Protein AF-A0AAV9A3J1-F1 (afdb_monomer_lite)

Secondary structure (DSSP, 8-state):
---------HHHH-SS-TTSHHHHHHHHHHHHHHHHHTT---EEEEE-S---HHHHHHHHHHHHTTS-EEEEEE-PPPPSS-SPPPPPP--

Structure (mmCIF, N/CA/C/O backbone):
data_AF-A0AAV9A3J1-F1
#
_entry.id   AF-A0AAV9A3J1-F1
#
loop_
_atom_site.group_PDB
_atom_site.id
_atom_site.type_symbol
_atom_site.label_atom_id
_atom_site.label_alt_id
_atom_site.label_comp_id
_atom_site.label_asym_id
_atom_site.label_entity_id
_atom_site.label_seq_id
_atom_site.pdbx_PDB_ins_code
_atom_site.Cartn_x
_atom_site.Cartn_y
_atom_site.Cartn_z
_atom_site.occupancy
_atom_site.B_iso_or_equiv
_atom_site.auth_seq_id
_atom_site.auth_comp_id
_atom_site.auth_asym_id
_atom_site.auth_atom_id
_atom_site.pdbx_PDB_model_num
ATOM 1 N N . MET A 1 1 ? -15.843 5.779 -12.546 1.00 42.97 1 MET A N 1
ATOM 2 C CA . MET A 1 1 ? -15.746 6.938 -11.634 1.00 42.97 1 MET A CA 1
ATOM 3 C C . MET A 1 1 ? -16.253 6.488 -10.276 1.00 42.97 1 MET A C 1
ATOM 5 O O . MET A 1 1 ? -17.380 6.024 -10.206 1.00 42.97 1 MET A O 1
ATOM 9 N N . GLY A 1 2 ? -15.404 6.491 -9.249 1.00 72.62 2 GLY A N 1
ATOM 10 C CA . GLY A 1 2 ? -15.771 6.086 -7.888 1.00 72.62 2 GLY A CA 1
ATOM 11 C C . GLY A 1 2 ? -15.663 7.275 -6.941 1.00 72.62 2 GLY A C 1
ATOM 12 O O . GLY A 1 2 ? -14.774 8.107 -7.117 1.00 72.62 2 GLY A O 1
ATOM 13 N N . ASN A 1 3 ? -16.561 7.363 -5.960 1.00 86.44 3 ASN A N 1
ATOM 14 C CA . ASN A 1 3 ? -16.536 8.422 -4.955 1.00 86.44 3 ASN A CA 1
ATOM 15 C C . ASN A 1 3 ? -15.330 8.224 -4.015 1.00 86.44 3 ASN A C 1
ATOM 17 O O . ASN A 1 3 ? -15.251 7.220 -3.303 1.00 86.44 3 ASN A O 1
ATOM 21 N N . LYS A 1 4 ? -14.379 9.164 -4.035 1.00 86.12 4 LYS A N 1
ATOM 22 C CA . LYS A 1 4 ? -13.213 9.162 -3.145 1.00 86.12 4 LYS A CA 1
ATOM 23 C C . LYS A 1 4 ? -13.640 9.694 -1.776 1.00 86.12 4 LYS A C 1
ATOM 25 O O . LYS A 1 4 ? -13.970 10.866 -1.657 1.00 86.12 4 LYS A O 1
ATOM 30 N N . ARG A 1 5 ? -13.583 8.849 -0.742 1.00 87.62 5 ARG A N 1
ATOM 31 C CA . ARG A 1 5 ? -13.867 9.260 0.646 1.00 87.62 5 ARG A CA 1
ATOM 32 C C . ARG A 1 5 ? -12.667 9.933 1.310 1.00 87.62 5 ARG A C 1
ATOM 34 O O . ARG A 1 5 ? -12.812 10.987 1.908 1.00 87.62 5 ARG A O 1
ATOM 41 N N . ILE A 1 6 ? -11.492 9.316 1.186 1.00 89.25 6 ILE A N 1
ATOM 42 C CA . ILE A 1 6 ? -10.240 9.726 1.837 1.00 89.25 6 ILE A CA 1
ATOM 43 C C . ILE A 1 6 ? -9.091 9.521 0.845 1.00 89.25 6 ILE A C 1
ATOM 45 O O . ILE A 1 6 ? -9.168 8.675 -0.052 1.00 89.25 6 ILE A O 1
ATOM 49 N N . GLY A 1 7 ? -8.007 10.276 0.983 1.00 90.56 7 GLY A N 1
ATOM 50 C CA . GLY A 1 7 ? -6.729 9.872 0.413 1.00 90.56 7 GLY A CA 1
ATOM 51 C C . GLY A 1 7 ? -5.606 10.768 0.889 1.00 90.56 7 GLY A C 1
ATOM 52 O O . GLY A 1 7 ? -5.784 11.975 0.917 1.00 90.56 7 GLY A O 1
ATOM 53 N N . ALA A 1 8 ? -4.467 10.155 1.178 1.00 91.12 8 ALA A N 1
ATOM 54 C CA . ALA A 1 8 ? -3.252 10.831 1.596 1.00 91.12 8 ALA A CA 1
ATOM 55 C C . ALA A 1 8 ? -2.077 10.362 0.735 1.00 91.12 8 ALA A C 1
ATOM 57 O O . ALA A 1 8 ? -2.133 9.316 0.075 1.00 91.12 8 ALA A O 1
ATOM 58 N N . SER A 1 9 ? -0.994 11.130 0.758 1.00 91.88 9 SER A N 1
ATOM 59 C CA . SER A 1 9 ? 0.259 10.766 0.104 1.00 91.88 9 SER A CA 1
ATOM 60 C C . SER A 1 9 ? 1.455 11.028 1.016 1.00 91.88 9 SER A C 1
ATOM 62 O O . SER A 1 9 ? 1.388 11.853 1.925 1.00 91.88 9 SER A O 1
ATOM 64 N N . ALA A 1 10 ? 2.586 10.379 0.729 1.00 90.12 10 ALA A N 1
ATOM 65 C CA . ALA A 1 10 ? 3.815 10.561 1.503 1.00 90.12 10 ALA A CA 1
ATOM 66 C C . ALA A 1 10 ? 4.288 12.025 1.567 1.00 90.12 10 ALA A C 1
ATOM 68 O O . ALA A 1 10 ? 4.924 12.408 2.543 1.00 90.12 10 ALA A O 1
ATOM 69 N N . GLY A 1 11 ? 3.982 12.834 0.544 1.00 87.62 11 GLY A N 1
ATOM 70 C CA . GLY A 1 11 ? 4.340 14.255 0.513 1.00 87.62 11 GLY A CA 1
ATOM 71 C C . GLY A 1 11 ? 3.459 15.151 1.384 1.00 87.62 11 GLY A C 1
ATOM 72 O O . GLY A 1 11 ? 3.855 16.271 1.668 1.00 87.62 11 GLY A O 1
ATOM 73 N N . GLU A 1 12 ? 2.287 14.668 1.790 1.00 87.06 12 GLU A N 1
ATOM 74 C CA . GLU A 1 12 ? 1.355 15.389 2.663 1.00 87.06 12 GLU A CA 1
ATOM 75 C C . GLU A 1 12 ? 1.588 15.031 4.134 1.00 87.06 12 GLU A C 1
ATOM 77 O O . GLU A 1 12 ? 1.538 15.891 5.004 1.00 87.06 12 GLU A O 1
ATOM 82 N N . VAL A 1 13 ? 1.906 13.761 4.404 1.00 86.25 13 VAL A N 1
ATOM 83 C CA . VAL A 1 13 ? 2.069 13.242 5.770 1.00 86.25 13 VAL A CA 1
ATOM 84 C C . VAL A 1 13 ? 3.498 13.414 6.292 1.00 86.25 13 VAL A C 1
ATOM 86 O O . VAL A 1 13 ? 3.702 13.525 7.499 1.00 86.25 13 VAL A O 1
ATOM 89 N N . THR A 1 14 ? 4.509 13.439 5.415 1.00 84.50 14 THR A N 1
ATOM 90 C CA . THR A 1 14 ? 5.917 13.522 5.836 1.00 84.50 14 THR A CA 1
ATOM 91 C C . THR A 1 14 ? 6.703 14.576 5.062 1.00 84.50 14 THR A C 1
ATOM 93 O O . THR A 1 14 ? 6.614 14.661 3.841 1.00 84.50 14 THR A O 1
ATOM 96 N N . GLY A 1 15 ? 7.544 15.337 5.771 1.00 74.88 15 GLY A N 1
ATOM 97 C CA . GLY A 1 15 ? 8.488 16.292 5.168 1.00 74.88 15 GLY A CA 1
ATOM 98 C C . GLY A 1 15 ? 9.801 15.667 4.668 1.00 74.88 15 GLY A C 1
ATOM 99 O O . GLY A 1 15 ? 10.675 16.378 4.185 1.00 74.88 15 GLY A O 1
ATOM 100 N N . GLY A 1 16 ? 9.971 14.349 4.819 1.00 78.00 16 GLY A N 1
ATOM 101 C CA . GLY A 1 16 ? 11.205 13.627 4.499 1.00 78.00 16 GLY A CA 1
ATOM 102 C C . GLY A 1 16 ? 11.201 12.934 3.131 1.00 78.00 16 GLY A C 1
ATOM 103 O O . GLY A 1 16 ? 10.419 13.240 2.231 1.00 78.00 16 GLY A O 1
ATOM 104 N N . SER A 1 17 ? 12.091 11.948 2.961 1.00 86.38 17 SER A N 1
ATOM 105 C CA . SER A 1 17 ? 12.168 11.164 1.722 1.00 86.38 17 SER A CA 1
ATOM 106 C C . SER A 1 17 ? 10.887 10.359 1.478 1.00 86.38 17 SER A C 1
ATOM 108 O O . SER A 1 17 ? 10.567 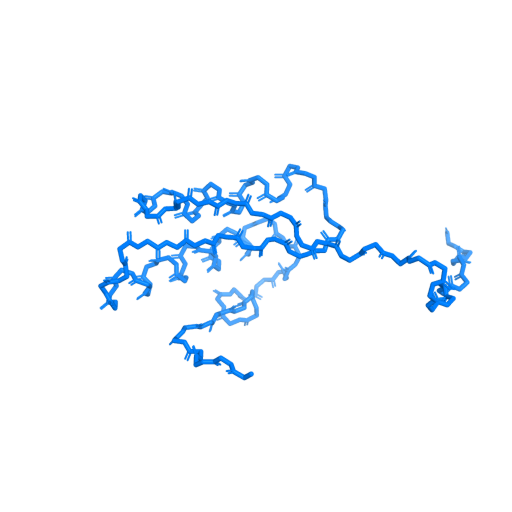9.424 2.219 1.00 86.38 17 SER A O 1
ATOM 110 N N . ARG A 1 18 ? 10.211 10.669 0.363 1.00 84.75 18 ARG A N 1
ATOM 111 C CA . ARG A 1 18 ? 8.961 10.026 -0.090 1.00 84.75 18 ARG A CA 1
ATOM 112 C C . ARG A 1 18 ? 9.087 8.517 -0.328 1.00 84.75 18 ARG A C 1
ATOM 114 O O . ARG A 1 18 ? 8.084 7.818 -0.349 1.00 84.75 18 ARG A O 1
ATOM 121 N N . LEU A 1 19 ? 10.307 8.022 -0.546 1.00 84.81 19 LEU A N 1
ATOM 122 C CA . LEU A 1 19 ? 10.595 6.610 -0.830 1.00 84.81 19 LEU A CA 1
ATOM 123 C C . LEU A 1 19 ? 10.976 5.809 0.424 1.00 84.81 19 LEU A C 1
ATOM 125 O O . LEU A 1 19 ? 11.220 4.600 0.332 1.00 84.81 19 LEU A O 1
ATOM 129 N N . SER A 1 20 ? 11.081 6.476 1.577 1.00 88.19 20 SER A N 1
ATOM 130 C CA . SER A 1 20 ? 11.437 5.826 2.833 1.00 88.19 20 SER A CA 1
ATOM 131 C C . SER A 1 20 ? 10.325 4.889 3.309 1.00 88.19 20 SER A C 1
ATOM 133 O O . SER A 1 20 ? 9.141 5.100 3.042 1.00 88.19 20 SER A O 1
ATOM 135 N N . ARG A 1 21 ? 10.714 3.841 4.042 1.00 87.88 21 ARG A N 1
ATOM 136 C CA . ARG A 1 21 ? 9.763 2.909 4.663 1.00 87.88 21 ARG A CA 1
ATOM 137 C C . ARG A 1 21 ? 8.830 3.638 5.635 1.00 87.88 21 ARG A C 1
ATOM 139 O O . ARG A 1 21 ? 7.623 3.444 5.565 1.00 87.88 21 ARG A O 1
ATOM 146 N N . TYR A 1 22 ? 9.403 4.510 6.463 1.00 89.50 22 TYR A N 1
ATOM 147 C CA . TYR A 1 22 ? 8.672 5.311 7.441 1.00 89.50 22 TYR A CA 1
ATOM 148 C C . TYR A 1 22 ? 7.568 6.152 6.791 1.00 89.50 22 TYR A C 1
ATOM 150 O O . TYR A 1 22 ? 6.432 6.125 7.248 1.00 89.50 22 TYR A O 1
ATOM 158 N N . ALA A 1 23 ? 7.867 6.833 5.678 1.00 91.38 23 ALA A N 1
ATOM 159 C CA . ALA A 1 23 ? 6.868 7.642 4.984 1.00 91.38 23 ALA A CA 1
ATOM 160 C C . ALA A 1 23 ? 5.669 6.810 4.502 1.00 91.38 23 ALA A C 1
ATOM 162 O O . ALA A 1 23 ? 4.527 7.263 4.576 1.00 91.38 23 ALA A O 1
ATOM 163 N N . ALA A 1 24 ? 5.915 5.582 4.041 1.00 90.00 24 ALA A N 1
ATOM 164 C CA . ALA A 1 24 ? 4.860 4.680 3.599 1.00 90.00 24 ALA A CA 1
ATOM 165 C C . ALA A 1 24 ? 3.991 4.185 4.771 1.00 90.00 24 ALA A C 1
ATOM 167 O O . ALA A 1 24 ? 2.766 4.224 4.673 1.00 90.00 24 ALA A O 1
ATOM 168 N N . GLU A 1 25 ? 4.615 3.768 5.876 1.00 90.94 25 GLU A N 1
ATOM 169 C CA . GLU A 1 25 ? 3.919 3.306 7.086 1.00 90.94 25 GLU A CA 1
ATOM 170 C C . GLU A 1 25 ? 3.088 4.431 7.722 1.00 90.94 25 GLU A C 1
ATOM 172 O O . GLU A 1 25 ? 1.893 4.246 7.941 1.00 90.94 25 GLU A O 1
ATOM 177 N N . ALA A 1 26 ? 3.669 5.623 7.893 1.00 91.38 26 ALA A N 1
ATOM 178 C CA . ALA A 1 26 ? 2.988 6.786 8.463 1.00 91.38 26 ALA A CA 1
ATOM 179 C C . ALA A 1 26 ? 1.774 7.226 7.626 1.00 91.38 26 ALA A C 1
ATOM 181 O O . ALA A 1 26 ? 0.716 7.551 8.164 1.00 91.38 26 ALA A O 1
ATOM 182 N N . THR A 1 27 ? 1.896 7.198 6.293 1.00 92.12 27 THR A N 1
ATOM 183 C CA . THR A 1 27 ? 0.774 7.524 5.396 1.00 92.12 27 THR A CA 1
ATOM 184 C C . THR A 1 27 ? -0.347 6.490 5.516 1.00 92.12 27 THR A C 1
ATOM 186 O O . THR A 1 27 ? -1.524 6.847 5.546 1.00 92.12 27 THR A O 1
ATOM 189 N N . ALA A 1 28 ? 0.003 5.206 5.608 1.00 91.19 28 ALA A N 1
ATOM 190 C CA . ALA A 1 28 ? -0.961 4.128 5.805 1.00 91.19 28 ALA A CA 1
ATOM 191 C C . ALA A 1 28 ? -1.701 4.242 7.148 1.00 91.19 28 ALA A C 1
ATOM 193 O O . ALA A 1 28 ? -2.922 4.090 7.186 1.00 91.19 28 ALA A O 1
ATOM 194 N N . GLU A 1 29 ? -0.990 4.574 8.226 1.00 90.06 29 GLU A N 1
ATOM 195 C CA . GLU A 1 29 ? -1.591 4.828 9.538 1.00 90.06 29 GLU A CA 1
ATOM 196 C C . GLU A 1 29 ? -2.529 6.039 9.521 1.00 90.06 29 GLU A C 1
ATOM 198 O O . GLU A 1 29 ? -3.623 5.979 10.084 1.00 90.06 29 GLU A O 1
ATOM 203 N N . HIS A 1 30 ? -2.136 7.125 8.845 1.00 91.50 30 HIS A N 1
ATOM 204 C CA . HIS A 1 30 ? -2.963 8.323 8.704 1.00 91.50 30 HIS A CA 1
ATOM 205 C C . HIS A 1 30 ? -4.310 8.001 8.048 1.00 91.50 30 HIS A C 1
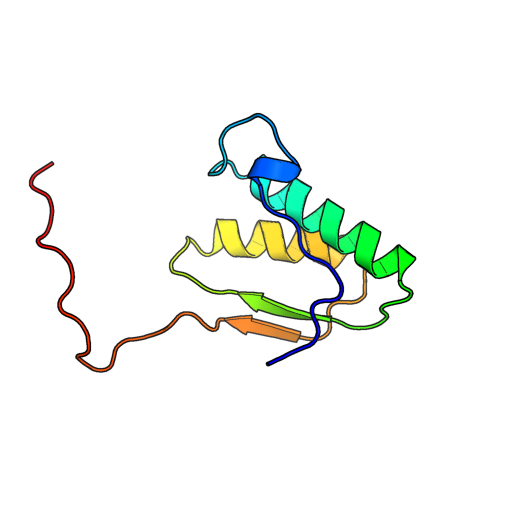ATOM 207 O O . HIS A 1 30 ? -5.364 8.284 8.618 1.00 91.50 30 HIS A O 1
ATOM 213 N N . VAL A 1 31 ? -4.281 7.330 6.891 1.00 91.19 31 VAL A N 1
ATOM 214 C CA . VAL A 1 31 ? -5.499 6.922 6.174 1.00 91.19 31 VAL A CA 1
ATOM 215 C C . VAL A 1 31 ? -6.332 5.949 7.009 1.00 91.19 31 VAL A C 1
ATOM 217 O O . VAL A 1 31 ? -7.556 6.065 7.040 1.00 91.19 31 VAL A O 1
ATOM 220 N N . GLY A 1 32 ? -5.693 5.013 7.720 1.00 90.38 32 GLY A N 1
ATOM 221 C CA . GLY A 1 32 ? -6.395 4.080 8.602 1.00 90.38 32 GLY A CA 1
ATOM 222 C C . GLY A 1 32 ? -7.134 4.783 9.745 1.00 90.38 32 GLY A C 1
ATOM 223 O O . GLY A 1 32 ? -8.281 4.452 10.048 1.00 90.38 32 GLY A O 1
ATOM 224 N N . ARG A 1 33 ? -6.517 5.813 10.334 1.00 88.81 33 ARG A N 1
ATOM 225 C CA . ARG A 1 33 ? -7.127 6.633 11.388 1.00 88.81 33 ARG A CA 1
ATOM 226 C C . ARG A 1 33 ? -8.300 7.460 10.866 1.00 88.81 33 ARG A C 1
ATOM 228 O O . ARG A 1 33 ? -9.325 7.547 11.535 1.00 88.81 33 ARG A O 1
ATOM 235 N N . GLU A 1 34 ? -8.170 8.058 9.687 1.00 90.31 34 GLU A N 1
ATOM 236 C CA . GLU A 1 34 ? -9.262 8.807 9.052 1.00 90.31 34 GLU A CA 1
ATOM 237 C C . GLU A 1 34 ? -10.436 7.904 8.669 1.00 90.31 34 GLU A C 1
ATOM 239 O O . GLU A 1 34 ? -11.586 8.279 8.878 1.00 90.31 34 GLU A O 1
ATOM 244 N N . ALA A 1 35 ? -10.162 6.687 8.191 1.00 89.94 35 ALA A N 1
ATOM 245 C CA . ALA A 1 35 ? -11.197 5.709 7.868 1.00 89.94 35 ALA A CA 1
ATOM 246 C C . ALA A 1 35 ? -12.036 5.329 9.098 1.00 89.94 35 ALA A C 1
ATOM 248 O O . ALA A 1 35 ? -13.259 5.241 8.996 1.00 89.94 35 ALA A O 1
ATOM 249 N N . ARG A 1 36 ? -11.400 5.186 10.271 1.00 86.81 36 ARG A N 1
ATOM 250 C CA . ARG A 1 36 ? -12.099 4.950 11.547 1.00 86.81 36 ARG A CA 1
ATOM 251 C C . ARG A 1 36 ? -12.987 6.118 11.955 1.00 86.81 36 ARG A C 1
ATOM 253 O O . ARG A 1 36 ? -14.105 5.891 12.390 1.00 86.81 36 ARG A O 1
ATOM 260 N N . LYS A 1 37 ? -12.521 7.360 11.777 1.00 89.69 37 LYS A N 1
ATOM 261 C CA . LYS A 1 37 ? -13.330 8.562 12.055 1.00 89.69 37 LYS A CA 1
ATOM 262 C C . LYS A 1 37 ? -14.579 8.659 11.173 1.00 89.69 37 LYS A C 1
ATOM 264 O O . LYS A 1 37 ? -15.509 9.366 11.531 1.00 89.69 37 LYS 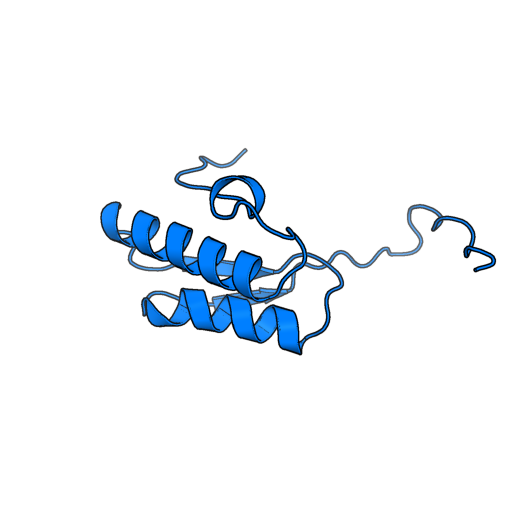A O 1
ATOM 269 N N . MET A 1 38 ? -14.578 7.986 10.021 1.00 89.19 38 MET A N 1
ATOM 270 C CA . MET A 1 38 ? -15.709 7.914 9.093 1.00 89.19 38 MET A CA 1
ATOM 271 C C . MET A 1 38 ? -16.529 6.619 9.236 1.00 89.19 38 MET A C 1
ATOM 273 O O . MET A 1 38 ? -17.283 6.283 8.323 1.00 89.19 38 MET A O 1
ATOM 277 N N . ASP A 1 39 ? -16.358 5.870 10.331 1.00 88.50 39 ASP A N 1
ATOM 278 C CA . ASP A 1 39 ? -17.083 4.625 10.629 1.00 88.50 39 ASP A CA 1
ATOM 279 C C . ASP A 1 39 ? -16.963 3.529 9.549 1.00 88.50 39 ASP A C 1
ATOM 281 O O . ASP A 1 39 ? -17.860 2.702 9.349 1.00 88.50 39 ASP A O 1
ATOM 285 N N . ILE A 1 40 ? -15.830 3.479 8.840 1.00 88.88 40 ILE A N 1
ATOM 286 C CA . ILE A 1 40 ? -15.564 2.425 7.856 1.00 88.88 40 ILE A CA 1
ATOM 287 C C . ILE A 1 40 ? -15.201 1.127 8.588 1.00 88.88 40 ILE A C 1
ATOM 289 O O . ILE A 1 40 ? -14.164 1.033 9.240 1.00 88.88 40 ILE A O 1
ATOM 293 N N . LYS A 1 41 ? -16.049 0.103 8.440 1.00 88.06 41 LYS A N 1
ATOM 294 C CA . LYS A 1 41 ? -15.908 -1.193 9.133 1.00 88.06 41 LYS A CA 1
ATOM 295 C C . LYS A 1 41 ? -15.111 -2.249 8.372 1.00 88.06 41 LYS A C 1
ATOM 297 O O . LYS A 1 41 ? -14.610 -3.183 8.983 1.00 88.06 41 LYS A O 1
ATOM 302 N N . SER A 1 42 ? -15.044 -2.154 7.045 1.00 89.81 42 SER A N 1
ATOM 303 C CA . SER A 1 42 ? -14.339 -3.130 6.209 1.00 89.81 42 SER A CA 1
ATOM 304 C C . SER A 1 42 ? -13.680 -2.461 5.012 1.00 89.81 42 SER A C 1
ATOM 306 O O . SER A 1 42 ? -14.255 -1.574 4.377 1.00 89.81 42 SER A O 1
ATOM 308 N N . VAL A 1 43 ? -12.451 -2.879 4.711 1.00 89.31 43 VAL A N 1
ATOM 309 C CA . VAL A 1 43 ? -11.652 -2.346 3.607 1.00 89.31 43 VAL A CA 1
ATOM 310 C C . VAL A 1 43 ? -10.976 -3.484 2.851 1.00 89.31 43 VAL A C 1
ATOM 312 O O . VAL A 1 43 ? -10.451 -4.437 3.431 1.00 89.31 43 VAL A O 1
ATOM 315 N N . ILE A 1 44 ? -10.959 -3.346 1.527 1.00 91.44 44 ILE A N 1
ATOM 316 C CA . ILE A 1 44 ? -10.179 -4.187 0.619 1.00 91.44 44 ILE A CA 1
ATOM 317 C C . ILE A 1 44 ? -8.925 -3.413 0.223 1.00 91.44 44 ILE A C 1
ATOM 319 O O . ILE A 1 44 ? -9.015 -2.314 -0.330 1.00 91.44 44 ILE A O 1
ATOM 323 N N . ILE A 1 45 ? -7.755 -3.996 0.465 1.00 91.56 45 ILE A N 1
ATOM 324 C CA . ILE A 1 45 ? -6.476 -3.392 0.096 1.00 91.56 45 ILE A CA 1
ATOM 325 C C . ILE A 1 45 ? -6.108 -3.838 -1.315 1.00 91.56 45 ILE A C 1
ATOM 327 O O . ILE A 1 45 ? -5.933 -5.024 -1.584 1.00 91.56 45 ILE A O 1
ATOM 331 N N . LYS A 1 46 ? -5.941 -2.869 -2.216 1.00 92.06 46 LYS A N 1
ATOM 332 C CA . LYS A 1 46 ? -5.428 -3.098 -3.570 1.00 92.06 46 LYS A CA 1
ATOM 333 C C . LYS A 1 46 ? -4.021 -2.538 -3.673 1.00 92.06 46 LYS A C 1
ATOM 335 O O . LYS A 1 46 ? -3.833 -1.324 -3.660 1.00 92.06 46 LYS A O 1
ATOM 340 N N . VAL A 1 47 ? -3.037 -3.419 -3.790 1.00 91.69 47 VAL A N 1
ATOM 341 C CA . VAL A 1 47 ? -1.638 -3.021 -3.937 1.00 91.69 47 VAL A CA 1
ATOM 342 C C . VAL A 1 47 ? -1.308 -2.911 -5.414 1.00 91.69 47 VAL A C 1
ATOM 344 O O . VAL A 1 47 ? -1.511 -3.856 -6.166 1.00 91.69 47 VAL A O 1
ATOM 347 N N . LYS A 1 48 ? -0.803 -1.755 -5.842 1.00 90.81 48 LYS A N 1
ATOM 348 C CA . LYS A 1 48 ? -0.401 -1.518 -7.228 1.00 90.81 48 LYS A CA 1
ATOM 349 C C . LYS A 1 48 ? 1.083 -1.184 -7.289 1.00 90.81 48 LYS A C 1
ATOM 351 O O . LYS A 1 48 ? 1.528 -0.252 -6.624 1.00 90.81 48 LYS A O 1
ATOM 356 N N . GLY A 1 49 ? 1.808 -1.877 -8.160 1.00 86.75 49 GLY A N 1
ATOM 357 C CA . GLY A 1 49 ? 3.155 -1.501 -8.571 1.00 86.75 49 GLY A CA 1
ATOM 358 C C . GLY A 1 49 ? 4.229 -2.512 -8.182 1.00 86.75 49 GLY A C 1
ATOM 359 O O . GLY A 1 49 ? 4.121 -3.270 -7.215 1.00 86.75 49 GLY A O 1
ATOM 360 N N . SER A 1 50 ? 5.310 -2.477 -8.953 1.00 82.75 50 SER A N 1
ATOM 361 C CA . SER A 1 50 ? 6.453 -3.372 -8.808 1.00 82.75 50 SER A CA 1
ATOM 362 C C . SER A 1 50 ? 7.386 -2.866 -7.706 1.00 82.75 50 SER A C 1
ATOM 364 O O . SER A 1 50 ? 8.343 -2.139 -7.959 1.00 82.75 50 SER A O 1
ATOM 366 N N . VAL A 1 51 ? 7.081 -3.228 -6.460 1.00 84.19 51 VAL A N 1
ATOM 367 C CA . VAL A 1 51 ? 7.905 -2.947 -5.271 1.00 84.19 51 VAL A CA 1
ATOM 368 C C . VAL A 1 51 ? 8.262 -4.270 -4.592 1.00 84.19 51 VAL A C 1
ATOM 370 O O . VAL A 1 51 ? 7.508 -5.240 -4.702 1.00 84.19 51 VAL A O 1
ATOM 373 N N . SER A 1 52 ? 9.395 -4.328 -3.882 1.00 86.56 52 SER A N 1
ATOM 374 C CA . SER A 1 52 ? 9.786 -5.533 -3.143 1.00 86.56 52 SER A CA 1
ATOM 375 C C . SER A 1 52 ? 8.682 -5.979 -2.182 1.00 86.56 52 SER A C 1
ATOM 377 O O . SER A 1 52 ? 8.016 -5.161 -1.538 1.00 86.56 52 SER A O 1
ATOM 379 N N . PHE A 1 53 ? 8.490 -7.294 -2.079 1.00 85.06 53 PHE A N 1
ATOM 380 C CA . PHE A 1 53 ? 7.434 -7.876 -1.254 1.00 85.06 53 PHE A CA 1
ATOM 381 C C . PHE A 1 53 ? 7.512 -7.403 0.205 1.00 85.06 53 PHE A C 1
ATOM 383 O O . PHE A 1 53 ? 6.498 -7.022 0.783 1.00 85.06 53 PHE A O 1
ATOM 390 N N . SER A 1 54 ? 8.721 -7.315 0.767 1.00 84.94 54 SER A N 1
ATOM 391 C CA . SER A 1 54 ? 8.941 -6.847 2.140 1.00 84.94 54 SER A CA 1
ATOM 392 C C . SER A 1 54 ? 8.420 -5.428 2.381 1.00 84.94 54 SER A C 1
ATOM 394 O O . SER A 1 54 ? 7.838 -5.166 3.431 1.00 84.94 54 SER A O 1
ATOM 396 N N . LYS A 1 55 ? 8.567 -4.518 1.403 1.00 85.56 55 LYS A N 1
ATOM 397 C CA . LYS A 1 55 ? 8.019 -3.156 1.504 1.00 85.56 55 LYS A CA 1
ATOM 398 C C . LYS A 1 55 ? 6.492 -3.165 1.453 1.00 85.56 55 LYS A C 1
ATOM 400 O O . LYS A 1 55 ? 5.867 -2.488 2.259 1.00 85.56 55 LYS A O 1
ATOM 405 N N . LYS A 1 56 ? 5.894 -3.961 0.557 1.00 88.31 56 LYS A N 1
ATOM 406 C CA . LYS A 1 56 ? 4.429 -4.112 0.473 1.00 88.31 56 LYS A CA 1
ATOM 407 C C . LYS A 1 56 ? 3.851 -4.646 1.787 1.00 88.31 56 LYS A C 1
ATOM 409 O O . LYS A 1 56 ? 2.908 -4.069 2.318 1.00 88.31 56 LYS A O 1
ATOM 414 N N . LYS A 1 57 ? 4.461 -5.700 2.341 1.00 88.12 57 LYS A N 1
ATOM 415 C CA . LYS A 1 57 ? 4.033 -6.342 3.592 1.00 88.12 57 LYS A CA 1
ATOM 416 C C . LYS A 1 57 ? 3.988 -5.361 4.764 1.00 88.12 57 LYS A C 1
ATOM 418 O O . LYS A 1 57 ? 2.996 -5.337 5.481 1.00 88.12 57 LYS A O 1
ATOM 423 N N . ALA A 1 58 ? 5.031 -4.553 4.945 1.00 87.56 58 ALA A N 1
ATOM 424 C CA . ALA A 1 58 ? 5.109 -3.603 6.054 1.00 87.56 58 ALA A CA 1
ATOM 425 C C . ALA A 1 58 ? 3.946 -2.592 6.046 1.00 87.56 58 ALA A C 1
ATOM 427 O O . ALA A 1 58 ? 3.290 -2.396 7.064 1.00 87.56 58 ALA A O 1
ATOM 428 N N . VAL A 1 59 ? 3.627 -2.038 4.873 1.00 88.75 59 VAL A N 1
ATOM 429 C CA . VAL A 1 59 ? 2.532 -1.066 4.697 1.00 88.75 59 VAL A CA 1
ATOM 430 C C . VAL A 1 59 ? 1.157 -1.706 4.903 1.00 88.75 59 VAL A C 1
ATOM 432 O O . VAL A 1 59 ? 0.265 -1.104 5.489 1.00 88.75 59 VAL A O 1
ATOM 435 N N . ILE A 1 60 ? 0.962 -2.942 4.440 1.00 89.44 60 ILE A N 1
ATOM 436 C CA . ILE A 1 60 ? -0.297 -3.669 4.663 1.00 89.44 60 ILE A CA 1
ATOM 437 C C . ILE A 1 60 ? -0.524 -3.892 6.162 1.00 89.44 60 ILE A C 1
ATOM 439 O O . ILE A 1 60 ? -1.633 -3.694 6.655 1.00 89.44 60 ILE A O 1
ATOM 443 N N . LEU A 1 61 ? 0.527 -4.281 6.888 1.00 87.25 61 LEU A N 1
ATOM 444 C CA . LEU A 1 61 ? 0.453 -4.514 8.328 1.00 87.25 61 LEU A CA 1
ATOM 445 C C . LEU A 1 61 ? 0.165 -3.227 9.109 1.00 87.25 61 LEU A C 1
ATOM 447 O O . LEU A 1 61 ? -0.608 -3.282 10.060 1.00 87.25 61 LEU A O 1
ATOM 451 N N . SER A 1 62 ? 0.714 -2.077 8.702 1.00 86.81 62 SER A N 1
ATOM 452 C CA . SER A 1 62 ? 0.438 -0.802 9.380 1.00 86.81 62 SER A CA 1
ATOM 453 C C . SER A 1 62 ? -1.019 -0.346 9.214 1.00 86.81 62 SER A C 1
ATOM 455 O O . SER A 1 62 ? -1.605 0.190 10.151 1.00 86.81 62 SER A O 1
ATOM 457 N N . VAL A 1 63 ? -1.664 -0.643 8.077 1.00 83.94 63 VAL A N 1
ATOM 458 C CA . VAL A 1 63 ? -3.128 -0.491 7.948 1.00 83.94 63 VAL A CA 1
ATOM 459 C C . VAL A 1 63 ? -3.859 -1.514 8.825 1.00 83.94 63 VAL A C 1
ATOM 461 O O . VAL A 1 63 ? -4.828 -1.165 9.497 1.00 83.94 63 VAL A O 1
ATOM 464 N N . GLY A 1 64 ? -3.380 -2.763 8.831 1.00 69.19 64 GLY A N 1
ATOM 465 C CA . GLY A 1 64 ? -3.977 -3.910 9.520 1.00 69.19 64 GLY A CA 1
ATOM 466 C C . GLY A 1 64 ? -4.061 -3.792 11.041 1.00 69.19 64 GLY A C 1
ATOM 467 O O . GLY A 1 64 ? -4.987 -4.353 11.612 1.00 69.19 64 GLY A O 1
ATOM 468 N N . GLN A 1 65 ? -3.208 -2.982 11.682 1.00 68.94 65 GLN A N 1
ATOM 469 C CA . GLN A 1 65 ? -3.346 -2.615 13.105 1.00 68.94 65 GLN A CA 1
ATOM 470 C C . GLN A 1 65 ? -4.696 -1.961 13.438 1.00 68.94 65 GLN A C 1
ATOM 472 O O . GLN A 1 65 ? -5.016 -1.730 14.603 1.00 68.94 65 GLN A O 1
ATOM 477 N N . ASN A 1 66 ? -5.478 -1.615 12.413 1.00 64.94 66 ASN A N 1
ATOM 478 C CA . ASN A 1 66 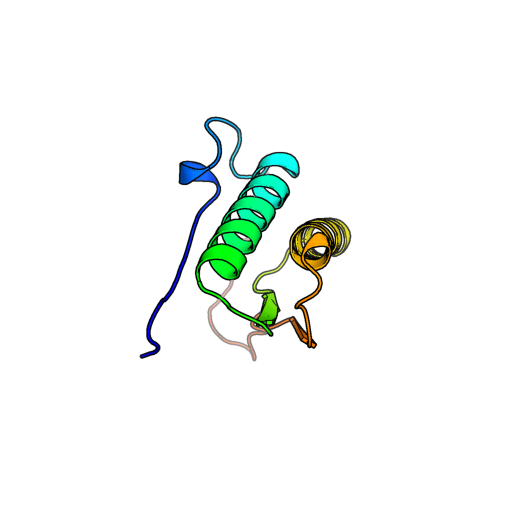? -6.784 -1.030 12.579 1.00 64.94 66 ASN A CA 1
ATOM 479 C C . ASN A 1 66 ? -7.974 -2.025 12.497 1.00 64.94 66 ASN A C 1
ATOM 481 O O . ASN A 1 66 ? -9.118 -1.582 12.614 1.00 64.94 66 ASN A O 1
ATOM 485 N N . ASP A 1 67 ? -7.721 -3.333 12.349 1.00 67.56 67 ASP A N 1
ATOM 486 C CA . ASP A 1 67 ? -8.680 -4.457 12.460 1.00 67.56 67 ASP A CA 1
ATOM 487 C C . ASP A 1 67 ? -9.893 -4.471 11.499 1.00 67.56 67 ASP A C 1
ATOM 489 O O . ASP A 1 67 ? -10.898 -5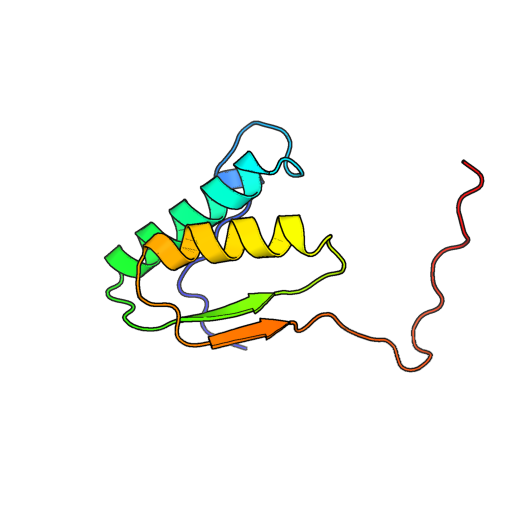.125 11.763 1.00 67.56 67 ASP A O 1
ATOM 493 N N . PHE A 1 68 ? -9.817 -3.800 10.346 1.00 82.94 68 PHE A N 1
ATOM 494 C CA . PHE A 1 68 ? -10.905 -3.773 9.343 1.00 82.94 68 PHE A CA 1
ATOM 495 C C . PHE A 1 68 ? -10.506 -4.309 7.955 1.00 82.94 68 PHE A C 1
ATOM 497 O O . PHE A 1 68 ? -11.212 -4.094 6.967 1.00 82.94 68 PHE A O 1
ATOM 504 N N . VAL A 1 69 ? -9.356 -4.976 7.828 1.00 88.50 69 VAL A N 1
ATOM 505 C CA . VAL A 1 69 ? -8.871 -5.484 6.533 1.00 88.50 69 VAL A CA 1
ATOM 506 C C . VAL A 1 69 ? -9.510 -6.837 6.228 1.00 88.50 69 VAL A C 1
ATOM 508 O O . VAL A 1 69 ? -9.240 -7.818 6.910 1.00 88.50 69 VAL A O 1
ATOM 511 N N . THR A 1 70 ? -10.328 -6.904 5.176 1.00 90.38 70 THR A N 1
ATOM 512 C CA . THR A 1 70 ? -11.034 -8.142 4.793 1.00 90.38 70 THR A CA 1
ATOM 513 C C . THR A 1 70 ? -10.289 -8.931 3.722 1.00 90.38 70 THR A C 1
ATOM 515 O O . THR A 1 70 ? -10.262 -10.157 3.750 1.00 90.38 70 THR A O 1
ATOM 518 N N . TYR A 1 71 ? -9.696 -8.238 2.748 1.00 91.38 71 TYR A N 1
ATOM 519 C CA . TYR A 1 71 ? -9.046 -8.878 1.608 1.00 91.38 71 TYR A CA 1
ATOM 520 C C . TYR A 1 71 ? -7.899 -8.025 1.071 1.00 91.38 71 TYR A C 1
ATOM 522 O O . TYR A 1 71 ? -7.964 -6.793 1.094 1.00 91.38 71 TYR A O 1
ATOM 530 N N . ILE A 1 72 ? -6.855 -8.687 0.572 1.00 90.81 72 ILE A N 1
ATOM 531 C CA . ILE A 1 72 ? -5.676 -8.053 -0.018 1.00 90.81 72 ILE A CA 1
ATOM 532 C C . ILE A 1 72 ? -5.495 -8.606 -1.432 1.00 90.81 72 ILE A C 1
ATOM 534 O O . ILE A 1 72 ? -5.330 -9.811 -1.607 1.00 90.81 72 ILE A O 1
ATOM 538 N N . CYS A 1 73 ? -5.467 -7.725 -2.433 1.00 91.44 73 CYS A N 1
ATOM 539 C CA . CYS A 1 73 ? -5.194 -8.086 -3.825 1.00 91.44 73 CYS A CA 1
ATOM 540 C C . CYS A 1 73 ? -3.994 -7.310 -4.367 1.00 91.44 73 CYS A C 1
ATOM 542 O O . CYS A 1 73 ? -3.936 -6.083 -4.253 1.00 91.44 73 CYS A O 1
ATOM 544 N N . ASP A 1 74 ? -3.084 -8.007 -5.046 1.00 89.81 74 ASP A N 1
ATOM 545 C CA . ASP A 1 74 ? -2.081 -7.367 -5.896 1.00 89.81 74 ASP A CA 1
ATOM 546 C C . ASP A 1 74 ? -2.688 -7.122 -7.286 1.00 89.81 74 ASP A C 1
ATOM 548 O O . ASP A 1 74 ? -3.086 -8.052 -7.982 1.00 89.81 74 ASP A O 1
ATOM 552 N N . VAL A 1 75 ? -2.802 -5.851 -7.667 1.00 92.44 75 VAL A N 1
ATOM 553 C CA . VAL A 1 75 ? -3.337 -5.383 -8.956 1.00 92.44 75 VAL A CA 1
ATOM 554 C C . VAL A 1 75 ? -2.229 -4.798 -9.839 1.00 92.44 75 VAL A C 1
ATOM 556 O O . VAL A 1 75 ? -2.472 -3.921 -10.674 1.00 92.44 75 VAL A O 1
ATOM 559 N N . THR A 1 76 ? -0.983 -5.231 -9.630 1.00 89.69 76 THR A N 1
ATOM 560 C CA . THR A 1 76 ? 0.151 -4.834 -10.470 1.00 89.69 76 THR A CA 1
ATOM 561 C C . THR A 1 76 ? -0.088 -5.262 -11.918 1.00 89.69 76 THR A C 1
ATOM 563 O O . THR A 1 76 ? -0.335 -6.427 -12.212 1.00 89.69 76 THR A O 1
ATOM 566 N N . GLN A 1 77 ? -0.040 -4.292 -12.832 1.00 85.75 77 GLN A N 1
ATOM 567 C CA . GLN A 1 77 ? -0.347 -4.512 -14.243 1.00 85.75 77 GLN A CA 1
ATOM 568 C C . GLN A 1 77 ? 0.785 -5.299 -14.913 1.00 85.75 77 GLN A C 1
ATOM 570 O O . GLN A 1 77 ? 1.929 -4.845 -14.926 1.00 85.75 77 GLN A O 1
ATOM 575 N N . LEU A 1 78 ? 0.447 -6.448 -15.498 1.00 84.75 78 LEU A N 1
ATOM 576 C CA . LEU A 1 78 ? 1.312 -7.200 -16.403 1.00 84.75 78 LEU A CA 1
ATOM 577 C C . LEU A 1 78 ? 0.931 -6.846 -17.842 1.00 84.75 78 LEU A C 1
ATOM 579 O O . LEU A 1 78 ? -0.237 -6.928 -18.220 1.00 84.75 78 LEU A O 1
ATOM 583 N N . SER A 1 79 ? 1.901 -6.405 -18.640 1.00 85.12 79 SER A N 1
ATOM 584 C CA . SER A 1 79 ? 1.664 -6.067 -20.041 1.00 85.12 79 SER A CA 1
ATOM 585 C C . SER A 1 79 ? 1.782 -7.313 -20.921 1.00 85.12 79 SER A C 1
ATOM 587 O O . SER A 1 79 ? 2.849 -7.908 -21.040 1.00 85.12 79 SER A O 1
ATOM 589 N N . HIS A 1 80 ? 0.696 -7.676 -21.605 1.00 84.62 80 HIS A N 1
ATOM 590 C CA . HIS A 1 80 ? 0.709 -8.688 -22.665 1.00 84.62 80 HIS A CA 1
ATOM 591 C C . HIS A 1 80 ? 1.284 -8.075 -23.955 1.00 84.62 80 HIS A C 1
ATOM 593 O O . HIS A 1 80 ? 0.541 -7.730 -24.866 1.00 84.62 80 HIS A O 1
ATOM 599 N N . ASN A 1 81 ? 2.604 -7.856 -23.996 1.00 86.25 81 ASN A N 1
ATOM 600 C CA . ASN A 1 81 ? 3.326 -7.235 -25.123 1.00 86.25 81 ASN A CA 1
ATOM 601 C C . ASN A 1 81 ? 2.863 -5.804 -25.489 1.00 86.25 81 ASN A C 1
ATOM 603 O O . ASN A 1 81 ? 2.863 -5.426 -26.656 1.00 86.25 81 ASN A O 1
ATOM 607 N N . GLY A 1 82 ? 2.467 -5.009 -24.486 1.00 86.94 82 GLY A N 1
ATOM 608 C CA . GLY A 1 82 ? 2.012 -3.618 -24.645 1.00 86.94 82 GLY A CA 1
ATOM 609 C C . GLY A 1 82 ? 3.138 -2.602 -24.916 1.00 86.94 82 GLY A C 1
ATOM 610 O O . GLY A 1 82 ? 4.031 -2.831 -25.725 1.00 86.94 82 GLY A O 1
ATOM 611 N N . CYS A 1 83 ? 3.109 -1.448 -24.239 1.00 88.50 83 CYS A N 1
ATOM 612 C CA . CYS A 1 83 ? 4.084 -0.372 -24.455 1.00 88.50 83 CYS A CA 1
ATOM 613 C C . CYS A 1 83 ? 5.541 -0.851 -24.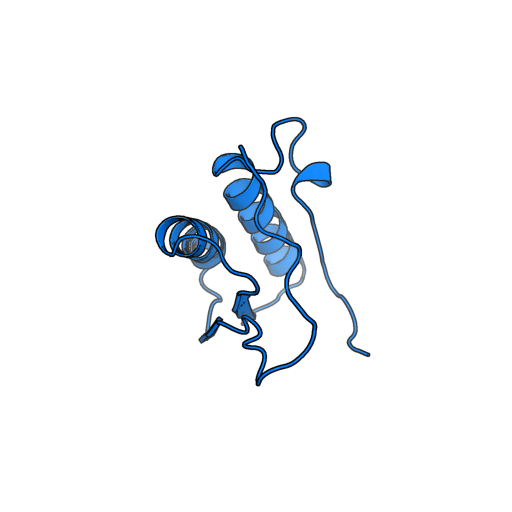315 1.00 88.50 83 CYS A C 1
ATOM 615 O O . CYS A 1 83 ? 5.904 -1.516 -23.341 1.00 88.50 83 CYS A O 1
ATOM 617 N N . ARG A 1 84 ? 6.396 -0.448 -25.263 1.00 92.25 84 ARG A N 1
ATOM 618 C CA . ARG A 1 84 ? 7.835 -0.731 -25.226 1.00 92.25 84 ARG A CA 1
ATOM 619 C C . ARG A 1 84 ? 8.465 -0.082 -23.992 1.00 92.25 84 ARG A C 1
ATOM 621 O O . ARG A 1 84 ? 8.362 1.129 -23.804 1.00 92.25 84 ARG A O 1
ATOM 628 N N . LEU A 1 85 ? 9.155 -0.882 -23.181 1.00 88.94 85 LEU A N 1
ATOM 629 C CA . LEU A 1 85 ? 9.892 -0.379 -22.023 1.00 88.94 85 LEU A CA 1
ATOM 630 C C . LEU A 1 85 ? 10.985 0.619 -22.452 1.00 88.94 85 LEU A C 1
ATOM 632 O O . LEU A 1 85 ? 11.589 0.449 -23.520 1.00 88.94 85 LEU A O 1
ATOM 636 N N . PRO A 1 86 ? 11.284 1.636 -21.621 1.00 92.38 86 PRO A N 1
ATOM 637 C CA . PRO A 1 86 ? 12.398 2.540 -21.867 1.00 92.38 86 PRO A CA 1
ATOM 638 C C . PRO A 1 86 ? 13.703 1.767 -22.068 1.00 92.38 86 PRO A C 1
ATOM 640 O O . PRO A 1 86 ? 13.937 0.734 -21.435 1.00 92.38 86 PRO A O 1
ATOM 643 N N . LYS A 1 87 ? 14.578 2.278 -22.940 1.00 94.56 87 LYS A N 1
ATOM 644 C CA . LYS A 1 87 ? 15.906 1.691 -23.160 1.00 94.56 87 LYS A CA 1
ATOM 645 C C . LYS A 1 87 ? 16.627 1.544 -21.817 1.00 94.56 87 LYS A C 1
ATOM 647 O O . LYS A 1 87 ? 16.694 2.502 -21.046 1.00 94.56 87 LYS A O 1
ATOM 652 N N . LYS A 1 88 ? 17.193 0.359 -21.556 1.00 92.56 88 LYS A N 1
ATOM 653 C CA . LYS A 1 88 ? 17.990 0.105 -20.349 1.00 92.56 88 LYS A CA 1
ATOM 654 C C . LYS A 1 88 ? 19.082 1.173 -20.240 1.00 92.56 88 LYS A C 1
ATOM 656 O O . LYS A 1 88 ? 19.844 1.383 -21.188 1.00 92.56 88 LYS A O 1
ATOM 661 N N . ARG A 1 89 ? 19.119 1.877 -19.106 1.00 93.00 89 ARG A N 1
ATOM 662 C CA . ARG A 1 89 ? 20.133 2.902 -18.842 1.00 93.00 89 ARG A CA 1
ATOM 663 C C . ARG A 1 89 ? 21.513 2.244 -18.790 1.00 93.00 89 ARG A C 1
ATOM 665 O O . ARG A 1 89 ? 21.651 1.142 -18.268 1.00 93.00 89 ARG A O 1
ATOM 672 N N . ARG A 1 90 ? 22.511 2.926 -19.350 1.00 92.38 90 ARG A N 1
ATOM 673 C CA . ARG A 1 90 ? 23.933 2.592 -19.204 1.00 92.38 90 ARG A CA 1
ATOM 674 C C . ARG A 1 90 ? 24.455 3.325 -17.972 1.00 92.38 90 ARG A C 1
ATOM 676 O O . ARG A 1 90 ? 25.093 4.361 -18.102 1.00 92.38 90 ARG A O 1
ATOM 683 N N . VAL A 1 91 ? 24.029 2.871 -16.803 1.00 79.94 91 VAL A N 1
ATOM 684 C CA . VAL A 1 91 ? 24.585 3.277 -15.510 1.00 79.94 91 VAL A CA 1
ATOM 685 C C . VAL A 1 91 ? 24.912 1.994 -14.779 1.00 79.94 91 VAL A C 1
ATOM 687 O O . VAL A 1 91 ? 24.065 1.074 -14.879 1.00 79.94 91 VAL A O 1
#

InterPro domains:
  IPR001971 Small ribosomal subunit protein uS11 [PF00411] (9-90)
  IPR001971 Small ribosomal subunit protein uS11 [PIRSF002131] (5-91)
  IPR001971 Small ribosomal subunit protein uS11 [PTHR11759] (3-91)
  IPR036967 Small ribosomal subunit protein uS11 superfamily [G3DSA:3.30.420.80] (1-91)

pLDDT: mean 86.79, std 7.24, range [42.97, 94.56]

Sequence (91 aa):
MGNKRIGASAGEVTGGSRLSRYAAEATAEHVGREARKMDIKSVIIKVKGSVSFSKKKAVILSVGQNDFVTYICDVTQLSHNGCRLPKKRRV

Foldseek 3Di:
DDDDPDADALVRQDPDDSPDLVSLLRRLLVRLVVCVVVVNQADEAEAEDDDDPVSVVNNVVSSCVSVHYDYYHYPYDDDPPPDDDPDDDPD

Organism: Acorus gramineus (NCBI:txid55184)

Radius of gyration: 15.65 Å; chains: 1; bounding box: 42×25×38 Å